Protein AF-A0A970BFH4-F1 (afdb_monomer_lite)

Secondary structure (DSSP, 8-state):
---HHHHHHHHHHHHHHHHHHHHHHHBS--GGG-EEEEEE-TT-SS-EEEEETTTTEEEEEE-GGGGG--SHHHHHHHTTTTHHHHHHHHHHHHHHHHHHTT-------TT--TTGGG-HHHHHHHHHHHHHTT-GGGHHHHHHHHHHHHHTT-B--

Sequence (157 aa):
MIMQKDFIFYNFEMMCYYLLKELERKTNVDPDTIKIFLNQEPEKYNAYAFYDKKEKEINVNLNDFTRFILNESEFREELGRGFDFLIAHEIGHYIHDVYFQEEGFSFSDKNKIPNSYKNKNENFADCFADWLINNKETKERNNDMEKILLEKGLLKY

Radius of gyration: 15.93 Å; chains: 1; bounding box: 35×32×41 Å

pLDDT: mean 82.42, std 13.61, range [46.06, 97.06]

Foldseek 3Di:
DQPLVNVLVVVVVVLLVLLLVLLVVWWPDDSVLEAEDEDEDAPDPDWAWAQDLVVRYIYTYDYNVSVPDPDDVSVCVVCHDCVSLRVQLRVQLSCCVPQVVVDADDADPQVQDPVCPPGRSSVSSNLRSCLSVVPVSRVRSNVSNSVVCVVSRTTDD

Structure (mmCIF, N/CA/C/O backbone):
data_AF-A0A970BFH4-F1
#
_entry.id   AF-A0A970BFH4-F1
#
loop_
_atom_site.group_PDB
_atom_site.id
_atom_site.type_symbol
_atom_site.label_atom_id
_atom_site.label_alt_id
_atom_site.label_comp_id
_atom_site.label_asym_id
_atom_site.label_entity_id
_atom_site.label_seq_id
_atom_site.pdbx_PDB_ins_code
_atom_site.Cartn_x
_atom_site.Cartn_y
_atom_site.Cartn_z
_atom_site.occupancy
_atom_site.B_iso_or_equiv
_atom_site.auth_seq_id
_atom_site.auth_comp_id
_atom_site.auth_asym_id
_atom_site.auth_atom_id
_atom_site.pdbx_PDB_model_num
ATOM 1 N N . MET A 1 1 ? 17.132 -15.553 -25.487 1.00 46.06 1 MET A N 1
ATOM 2 C CA . MET A 1 1 ? 17.415 -14.146 -25.151 1.00 46.06 1 MET A CA 1
ATOM 3 C C . MET A 1 1 ? 16.105 -13.581 -24.634 1.00 46.06 1 MET A C 1
ATOM 5 O O . MET A 1 1 ? 15.179 -13.483 -25.426 1.00 46.06 1 MET A O 1
ATOM 9 N N . ILE A 1 2 ? 15.969 -13.382 -23.320 1.00 52.56 2 ILE A N 1
ATOM 10 C CA . ILE A 1 2 ? 14.792 -12.704 -22.751 1.00 52.56 2 ILE A CA 1
ATOM 11 C C . ILE A 1 2 ? 14.862 -11.270 -23.277 1.00 52.56 2 ILE A C 1
ATOM 13 O O . ILE A 1 2 ? 15.915 -10.640 -23.152 1.00 52.56 2 ILE A O 1
ATOM 17 N N . MET A 1 3 ? 13.822 -10.788 -23.959 1.00 60.56 3 MET A N 1
ATOM 18 C CA . MET A 1 3 ? 13.820 -9.396 -24.399 1.00 60.56 3 MET A CA 1
ATOM 19 C C . MET A 1 3 ? 13.733 -8.528 -23.147 1.00 60.56 3 MET A C 1
ATOM 21 O O . MET A 1 3 ? 12.987 -8.838 -22.229 1.00 60.56 3 MET A O 1
ATOM 25 N N . GLN A 1 4 ? 14.491 -7.440 -23.089 1.00 69.44 4 GLN A N 1
ATOM 26 C CA . GLN A 1 4 ? 14.574 -6.552 -21.925 1.00 69.44 4 GLN A CA 1
ATOM 27 C C . GLN A 1 4 ? 13.204 -6.128 -21.359 1.00 69.44 4 GLN A C 1
ATOM 29 O O . GLN A 1 4 ? 13.031 -5.990 -20.151 1.00 69.44 4 GLN A O 1
ATOM 34 N N . LYS A 1 5 ? 12.203 -5.995 -22.237 1.00 71.25 5 LYS A N 1
ATOM 35 C CA . LYS A 1 5 ? 10.809 -5.766 -21.859 1.00 71.25 5 LYS A CA 1
ATOM 36 C C . LYS A 1 5 ? 10.272 -6.885 -20.958 1.00 71.25 5 LYS A C 1
ATOM 38 O O . LYS A 1 5 ? 9.773 -6.592 -19.881 1.00 71.25 5 LYS A O 1
ATOM 43 N N . ASP A 1 6 ? 10.442 -8.145 -21.342 1.00 75.50 6 ASP A N 1
ATOM 44 C CA . ASP A 1 6 ? 9.985 -9.309 -20.571 1.00 75.50 6 ASP A CA 1
ATOM 45 C C . ASP A 1 6 ? 10.647 -9.361 -19.185 1.00 75.50 6 ASP A C 1
ATOM 47 O O . ASP A 1 6 ? 10.010 -9.735 -18.205 1.00 75.50 6 ASP A O 1
ATOM 51 N N . PHE A 1 7 ? 11.910 -8.930 -19.082 1.00 78.62 7 PHE A N 1
ATOM 52 C CA . PHE A 1 7 ? 12.623 -8.845 -17.808 1.00 78.62 7 PHE A CA 1
ATOM 53 C C . PHE A 1 7 ? 12.004 -7.804 -16.858 1.00 78.62 7 PHE A C 1
ATOM 55 O O . PHE A 1 7 ? 11.782 -8.093 -15.682 1.00 78.62 7 PHE A O 1
ATOM 62 N N . ILE A 1 8 ? 11.694 -6.606 -17.361 1.00 77.25 8 ILE A N 1
ATOM 63 C CA . ILE A 1 8 ? 11.063 -5.533 -16.577 1.00 77.25 8 ILE A CA 1
ATOM 64 C C . ILE A 1 8 ? 9.660 -5.947 -16.127 1.00 77.25 8 ILE A C 1
ATOM 66 O O . ILE A 1 8 ? 9.335 -5.808 -14.949 1.00 77.25 8 ILE A O 1
ATOM 70 N N . PHE A 1 9 ? 8.855 -6.495 -17.045 1.00 80.12 9 PHE A N 1
ATOM 71 C CA . PHE A 1 9 ? 7.514 -6.993 -16.729 1.00 80.12 9 PHE A CA 1
ATOM 72 C C . PHE A 1 9 ? 7.568 -8.091 -15.665 1.00 80.12 9 PHE A C 1
ATOM 74 O O . PHE A 1 9 ? 6.863 -7.991 -14.668 1.00 80.12 9 PHE A O 1
ATOM 81 N N . TYR A 1 10 ? 8.465 -9.070 -15.809 1.00 83.69 10 TYR A N 1
ATOM 82 C CA . TYR A 1 10 ? 8.625 -10.141 -14.826 1.00 83.69 10 TYR A CA 1
ATOM 83 C C . TYR A 1 10 ? 8.967 -9.611 -13.426 1.00 83.69 10 TYR A C 1
ATOM 85 O O . TYR A 1 10 ? 8.352 -10.015 -12.441 1.00 83.69 10 TYR A O 1
ATOM 93 N N . ASN A 1 11 ? 9.925 -8.687 -13.307 1.00 81.06 11 ASN A N 1
ATOM 94 C CA . ASN A 1 11 ? 10.299 -8.147 -11.996 1.00 81.06 11 ASN A CA 1
ATOM 95 C C . ASN A 1 11 ? 9.186 -7.289 -11.381 1.00 81.06 11 ASN A C 1
ATOM 97 O O . ASN A 1 11 ? 8.968 -7.350 -10.170 1.00 81.06 11 ASN A O 1
ATOM 101 N N . PHE A 1 12 ? 8.460 -6.529 -12.203 1.00 85.00 12 PHE A N 1
ATOM 102 C CA . PHE A 1 12 ? 7.276 -5.791 -11.771 1.00 85.00 12 PHE A CA 1
ATOM 103 C C . PHE A 1 12 ? 6.177 -6.728 -11.248 1.00 85.00 12 PHE A C 1
ATOM 105 O O . PHE A 1 12 ? 5.682 -6.532 -10.136 1.00 85.00 12 PHE A O 1
ATOM 112 N N . GLU A 1 13 ? 5.830 -7.769 -12.009 1.00 87.44 13 GLU A N 1
ATOM 113 C CA . GLU A 1 13 ? 4.817 -8.756 -11.623 1.00 87.44 13 GLU A CA 1
ATOM 114 C C . GLU A 1 13 ? 5.205 -9.473 -10.330 1.00 87.44 13 GLU A C 1
ATOM 116 O O . GLU A 1 13 ? 4.385 -9.595 -9.422 1.00 87.44 13 GLU A O 1
ATOM 121 N N . MET A 1 14 ? 6.472 -9.879 -10.199 1.00 87.81 14 MET A N 1
ATOM 122 C CA . MET A 1 14 ? 6.980 -10.502 -8.978 1.00 87.81 14 MET A CA 1
ATOM 123 C C . MET A 1 14 ? 6.882 -9.566 -7.770 1.00 87.81 14 MET A C 1
ATOM 125 O O . MET A 1 14 ? 6.505 -10.006 -6.685 1.00 87.81 14 MET A O 1
ATOM 129 N N . MET A 1 15 ? 7.185 -8.277 -7.934 1.00 87.56 15 MET A N 1
ATOM 130 C CA . MET A 1 15 ? 7.061 -7.295 -6.855 1.00 87.56 15 MET A CA 1
ATOM 131 C C . MET A 1 15 ? 5.606 -7.118 -6.413 1.00 87.56 15 MET A C 1
ATOM 133 O O . MET A 1 15 ? 5.317 -7.199 -5.218 1.00 87.56 15 MET A O 1
ATOM 137 N N . CYS A 1 16 ? 4.690 -6.946 -7.369 1.00 91.62 16 CYS A N 1
ATOM 138 C CA . CYS A 1 16 ? 3.258 -6.852 -7.091 1.00 91.62 16 CYS A CA 1
ATOM 139 C C . CYS A 1 16 ? 2.755 -8.117 -6.392 1.00 91.62 16 CYS A C 1
ATOM 141 O O . CYS A 1 16 ? 2.063 -8.032 -5.379 1.00 91.62 16 CYS A O 1
ATOM 143 N N . TYR A 1 17 ? 3.171 -9.289 -6.876 1.00 93.94 17 TYR A N 1
ATOM 144 C CA . TYR A 1 17 ? 2.842 -10.574 -6.272 1.00 93.94 17 TYR A CA 1
ATOM 145 C C . TYR A 1 17 ? 3.269 -10.642 -4.801 1.00 93.94 17 TYR A C 1
ATOM 147 O O . TYR A 1 17 ? 2.464 -11.023 -3.953 1.00 93.94 17 TYR A O 1
ATOM 155 N N . TYR A 1 18 ? 4.498 -10.238 -4.465 1.00 93.50 18 TYR A N 1
ATOM 156 C CA . TYR A 1 18 ? 4.962 -10.259 -3.076 1.00 93.50 18 TYR A CA 1
ATOM 157 C C . TYR A 1 18 ? 4.195 -9.285 -2.177 1.00 93.50 18 TYR A C 1
ATOM 159 O O . TYR A 1 18 ? 3.837 -9.662 -1.062 1.00 93.50 18 TYR A O 1
ATOM 167 N N . LEU A 1 19 ? 3.901 -8.070 -2.652 1.00 94.62 19 LEU A N 1
ATOM 168 C CA . LEU A 1 19 ? 3.116 -7.091 -1.890 1.00 94.62 19 LEU A CA 1
ATOM 169 C C . LEU A 1 19 ? 1.690 -7.588 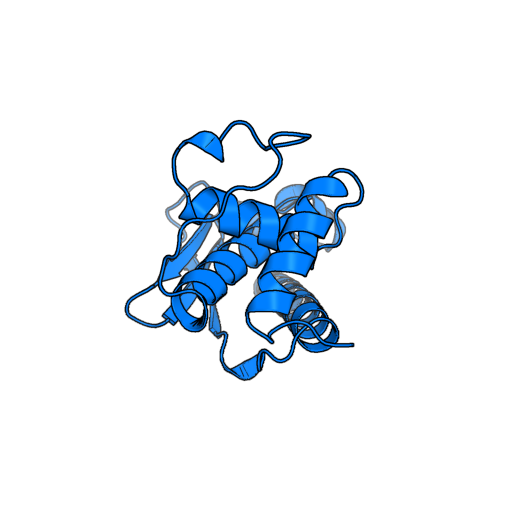-1.628 1.00 94.62 19 LEU A C 1
ATOM 171 O O . LEU A 1 19 ? 1.216 -7.535 -0.493 1.00 94.62 19 LEU A O 1
ATOM 175 N N . LEU A 1 20 ? 1.026 -8.130 -2.651 1.00 96.81 20 LEU A N 1
ATOM 176 C CA . LEU A 1 20 ? -0.329 -8.670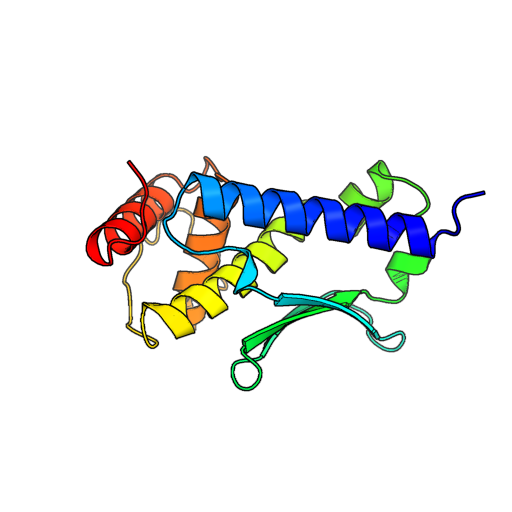 -2.531 1.00 96.81 20 LEU A CA 1
ATOM 177 C C . LEU A 1 20 ? -0.372 -9.927 -1.653 1.00 96.81 20 LEU A C 1
ATOM 179 O O . LEU A 1 20 ? -1.296 -10.088 -0.857 1.00 96.81 20 LEU A O 1
ATOM 183 N N . LYS A 1 21 ? 0.648 -10.792 -1.718 1.00 96.56 21 LYS A N 1
ATOM 184 C CA . LYS A 1 21 ? 0.765 -11.947 -0.814 1.00 96.56 21 LYS A CA 1
ATOM 185 C C . LYS A 1 21 ? 0.998 -11.532 0.631 1.00 96.56 21 LYS A C 1
ATOM 187 O O . LYS A 1 21 ? 0.442 -12.147 1.538 1.00 96.56 21 LYS A O 1
ATOM 192 N N . GLU A 1 22 ? 1.792 -10.495 0.860 1.00 96.19 22 GLU A N 1
ATOM 193 C CA . GLU A 1 22 ? 2.011 -9.965 2.202 1.00 96.19 22 GLU A CA 1
ATOM 194 C C . GLU A 1 22 ? 0.738 -9.309 2.760 1.00 96.19 22 GLU A C 1
ATOM 196 O O . GLU A 1 22 ? 0.416 -9.499 3.936 1.00 96.19 22 GLU A O 1
ATOM 201 N N . LEU A 1 23 ? -0.038 -8.627 1.911 1.00 96.81 23 LEU A N 1
ATOM 202 C CA . LEU A 1 23 ? -1.358 -8.104 2.258 1.00 96.81 23 LEU A CA 1
ATOM 203 C C . LEU A 1 23 ? -2.323 -9.232 2.639 1.00 96.81 23 LEU A C 1
ATOM 205 O O . LEU A 1 23 ? -2.934 -9.177 3.705 1.00 96.81 23 LEU A O 1
ATOM 209 N N . GLU A 1 24 ? -2.422 -10.274 1.811 1.00 97.06 24 GLU A N 1
ATOM 210 C CA . GLU A 1 24 ? -3.261 -11.452 2.061 1.00 97.06 24 GLU A CA 1
ATOM 211 C C . GLU A 1 24 ? -2.861 -12.165 3.360 1.00 97.06 24 GLU A C 1
ATOM 213 O O . GLU A 1 24 ? -3.718 -12.614 4.125 1.00 97.06 24 GLU A O 1
ATOM 218 N N . ARG A 1 25 ? -1.556 -12.259 3.640 1.00 96.38 25 ARG A N 1
ATOM 219 C CA . ARG A 1 25 ? -1.032 -12.875 4.863 1.00 96.38 25 ARG A CA 1
ATOM 220 C C . ARG A 1 25 ? -1.420 -12.083 6.111 1.00 96.38 25 ARG A C 1
ATOM 222 O O . ARG A 1 25 ? -1.720 -12.685 7.138 1.00 96.38 25 ARG A O 1
ATOM 229 N N . LYS A 1 26 ? -1.380 -10.750 6.036 1.00 96.12 26 LYS A N 1
ATOM 230 C CA . LYS A 1 26 ? -1.621 -9.847 7.172 1.00 96.12 26 LYS A CA 1
ATOM 231 C C . LYS A 1 26 ? -3.092 -9.460 7.351 1.00 96.12 26 LYS A C 1
ATOM 233 O O . LYS A 1 26 ? -3.467 -9.038 8.442 1.00 96.12 26 LYS A O 1
ATOM 238 N N . THR A 1 27 ? -3.923 -9.572 6.313 1.00 96.94 27 THR A N 1
ATOM 239 C CA . THR A 1 27 ? -5.278 -8.997 6.301 1.00 96.94 27 THR A CA 1
ATOM 240 C C . THR A 1 27 ? -6.336 -9.914 5.695 1.00 96.94 27 THR A C 1
ATOM 242 O O . THR A 1 27 ? -6.032 -10.837 4.946 1.00 96.94 27 THR A O 1
ATOM 245 N N . ASN A 1 28 ? -7.604 -9.629 5.989 1.00 95.44 28 ASN A N 1
ATOM 246 C CA . ASN A 1 28 ? -8.786 -10.232 5.369 1.00 95.44 28 ASN A CA 1
ATOM 247 C C . ASN A 1 28 ? -9.144 -9.608 4.010 1.00 95.44 28 ASN A C 1
ATOM 249 O O . ASN A 1 28 ? -10.188 -9.938 3.453 1.00 95.44 28 ASN A O 1
ATOM 253 N N . VAL A 1 29 ? -8.312 -8.703 3.488 1.00 95.56 29 VAL A N 1
ATOM 254 C CA . VAL A 1 29 ? -8.501 -8.126 2.156 1.00 95.56 29 VAL A CA 1
ATOM 255 C C . VAL A 1 29 ? -8.218 -9.200 1.115 1.00 95.56 29 VAL A C 1
ATOM 257 O O . VAL A 1 29 ? -7.195 -9.882 1.176 1.00 95.56 29 VAL A O 1
ATOM 260 N N . ASP A 1 30 ? -9.135 -9.338 0.163 1.00 95.38 30 ASP A N 1
ATOM 261 C CA . ASP A 1 30 ? -8.952 -10.194 -1.000 1.00 95.38 30 ASP A CA 1
ATOM 262 C C . ASP A 1 30 ? -8.007 -9.494 -1.997 1.00 95.38 30 ASP A C 1
ATOM 264 O O . ASP A 1 30 ? -8.384 -8.450 -2.550 1.00 95.38 30 ASP A O 1
ATOM 268 N N . PRO A 1 31 ? -6.782 -10.015 -2.217 1.00 94.00 31 PRO A N 1
ATOM 269 C CA . PRO A 1 31 ? -5.812 -9.388 -3.109 1.00 94.00 31 PRO A CA 1
ATOM 270 C C . PRO A 1 31 ? -6.299 -9.312 -4.560 1.00 94.00 31 PRO A C 1
ATOM 272 O O . PRO A 1 31 ? -5.884 -8.399 -5.269 1.00 94.00 31 PRO A O 1
ATOM 275 N N . ASP A 1 32 ? -7.216 -10.187 -4.989 1.00 93.62 32 ASP A N 1
ATOM 276 C CA . ASP A 1 32 ? -7.741 -10.198 -6.362 1.00 93.62 32 ASP A CA 1
ATOM 277 C C . ASP A 1 32 ? -8.640 -8.983 -6.655 1.00 93.62 32 ASP A C 1
ATOM 279 O O . ASP A 1 32 ? -8.933 -8.667 -7.811 1.00 93.62 32 ASP A O 1
ATOM 283 N N . THR A 1 33 ? -9.060 -8.256 -5.613 1.00 94.88 33 THR A N 1
ATOM 284 C CA . THR A 1 33 ? -9.796 -6.993 -5.761 1.00 94.88 33 THR A CA 1
ATOM 285 C C . THR A 1 33 ? -8.895 -5.817 -6.143 1.00 94.88 33 THR A C 1
ATOM 287 O O . THR A 1 33 ? -9.398 -4.794 -6.607 1.00 94.88 33 THR A O 1
ATOM 290 N N . ILE A 1 34 ? -7.575 -5.958 -5.983 1.00 95.94 34 ILE A N 1
ATOM 291 C CA . ILE A 1 34 ? -6.591 -4.910 -6.253 1.00 95.94 34 ILE A CA 1
ATOM 292 C C . ILE A 1 34 ? -5.970 -5.158 -7.621 1.00 95.94 34 ILE A C 1
ATOM 294 O O . ILE A 1 34 ? -5.204 -6.100 -7.820 1.00 95.94 34 ILE A O 1
ATOM 298 N N . LYS A 1 35 ? -6.257 -4.269 -8.569 1.00 95.69 35 LYS A N 1
ATOM 299 C CA . LYS A 1 35 ? -5.690 -4.339 -9.915 1.00 95.69 35 LYS A CA 1
ATOM 300 C C . LYS A 1 35 ? -4.531 -3.365 -10.058 1.00 95.69 35 LYS A C 1
ATOM 302 O O . LYS A 1 35 ? -4.698 -2.171 -9.809 1.00 95.69 35 LYS A O 1
ATOM 307 N N . ILE A 1 36 ? -3.380 -3.873 -10.486 1.00 93.88 36 ILE A N 1
ATOM 308 C CA . ILE A 1 36 ? -2.159 -3.089 -10.686 1.00 93.88 36 ILE A CA 1
ATOM 309 C C . ILE A 1 36 ? -1.707 -3.257 -12.136 1.00 93.88 36 ILE A C 1
ATOM 311 O O . ILE A 1 36 ? -1.478 -4.377 -12.593 1.00 93.88 36 ILE A O 1
ATOM 315 N N . PHE A 1 37 ? -1.572 -2.147 -12.856 1.00 91.44 37 PHE A N 1
ATOM 316 C CA . PHE A 1 37 ? -1.222 -2.129 -14.271 1.00 91.44 37 PHE A CA 1
ATOM 317 C C . PHE A 1 37 ? 0.123 -1.459 -14.499 1.00 91.44 37 PHE A C 1
ATOM 319 O O . PHE A 1 37 ? 0.392 -0.383 -13.964 1.00 91.44 37 PHE A O 1
ATOM 326 N N . LEU A 1 38 ? 0.946 -2.084 -15.342 1.00 86.38 38 LEU A N 1
ATOM 327 C CA . LEU A 1 38 ? 2.171 -1.483 -15.844 1.00 86.38 38 LEU A CA 1
ATOM 328 C C . LEU A 1 38 ? 1.903 -0.796 -17.180 1.00 86.38 38 LEU A C 1
ATOM 330 O O . LEU A 1 38 ? 1.694 -1.451 -18.203 1.00 86.38 38 LEU A O 1
ATOM 334 N N . ASN A 1 39 ? 1.970 0.526 -17.168 1.00 82.25 39 ASN A N 1
ATOM 335 C CA . ASN A 1 39 ? 1.870 1.368 -18.344 1.00 82.25 39 ASN A CA 1
ATOM 336 C C . ASN A 1 39 ? 3.271 1.815 -18.779 1.00 82.25 39 ASN A C 1
ATOM 338 O O . ASN A 1 39 ? 4.146 2.120 -17.963 1.00 82.25 39 ASN A O 1
ATOM 342 N N . GLN A 1 40 ? 3.496 1.844 -20.091 1.00 68.38 40 GLN A N 1
ATOM 343 C CA . GLN A 1 40 ? 4.721 2.385 -20.673 1.00 68.38 40 GLN A CA 1
ATOM 344 C C . GLN A 1 40 ? 4.402 3.750 -21.274 1.00 68.38 40 GLN A C 1
ATOM 346 O O . GLN A 1 40 ? 3.818 3.828 -22.354 1.00 68.38 40 GLN A O 1
ATOM 351 N N . GLU A 1 41 ? 4.789 4.814 -20.571 1.00 67.88 41 GLU A N 1
ATOM 352 C CA . GLU A 1 41 ? 4.666 6.192 -21.046 1.00 67.88 41 GLU A CA 1
ATOM 353 C C . GLU A 1 41 ? 6.055 6.739 -21.407 1.00 67.88 41 GLU A C 1
ATOM 355 O O . GLU A 1 41 ? 6.761 7.270 -20.548 1.00 67.88 41 GLU A O 1
ATOM 360 N N . PRO A 1 42 ? 6.474 6.624 -22.680 1.00 58.41 42 PRO A N 1
ATOM 361 C CA . PRO A 1 42 ? 7.850 6.904 -23.084 1.00 58.41 42 PRO A CA 1
ATOM 362 C C . PRO A 1 42 ? 8.256 8.386 -23.007 1.00 58.41 42 PRO A C 1
ATOM 364 O O . PRO A 1 42 ? 9.423 8.724 -23.157 1.00 58.41 42 PRO A O 1
ATOM 367 N N . GLU A 1 43 ? 7.312 9.297 -22.782 1.00 61.41 43 GLU A N 1
ATOM 368 C CA . GLU A 1 43 ? 7.562 10.744 -22.837 1.00 61.41 43 GLU A CA 1
ATOM 369 C C . GLU A 1 43 ? 7.844 11.380 -21.464 1.00 61.41 43 GLU A C 1
ATOM 371 O O . GLU A 1 43 ? 8.136 12.576 -21.385 1.00 61.41 43 GLU A O 1
ATOM 376 N N . LYS A 1 44 ? 7.772 10.614 -20.366 1.00 59.47 44 LYS A N 1
ATOM 377 C CA . LYS A 1 44 ? 7.976 11.133 -19.004 1.00 59.47 44 LYS A CA 1
ATOM 378 C C . LYS A 1 44 ? 9.330 10.728 -18.428 1.00 59.47 44 LYS A C 1
ATOM 380 O O . LYS A 1 44 ? 9.764 9.586 -18.538 1.00 59.47 44 LYS A O 1
ATOM 385 N N . TYR A 1 45 ? 9.983 11.687 -17.766 1.00 55.12 45 TYR A N 1
ATOM 386 C CA . TYR A 1 45 ? 11.331 11.523 -17.209 1.00 55.12 45 TYR A CA 1
ATOM 387 C C . TYR A 1 45 ? 11.376 10.717 -15.901 1.00 55.12 45 TYR A C 1
ATOM 389 O O . TYR A 1 45 ? 12.405 10.119 -15.602 1.00 55.12 45 TYR A O 1
ATOM 397 N N . ASN A 1 46 ? 10.276 10.644 -15.144 1.00 62.97 46 ASN A N 1
ATOM 398 C CA . ASN A 1 46 ? 10.232 9.977 -13.839 1.00 62.97 46 ASN A CA 1
ATOM 399 C C . ASN A 1 46 ? 9.223 8.829 -13.848 1.00 62.97 46 ASN A C 1
ATOM 401 O O . ASN A 1 46 ? 8.120 8.997 -14.368 1.00 62.97 46 ASN A O 1
ATOM 405 N N . ALA A 1 47 ? 9.596 7.691 -13.257 1.00 74.06 47 ALA A N 1
ATOM 406 C CA . ALA A 1 47 ? 8.635 6.646 -12.938 1.00 74.06 47 ALA A CA 1
ATOM 407 C C . ALA A 1 47 ? 7.704 7.138 -11.819 1.00 74.06 47 ALA A C 1
ATOM 409 O O . ALA A 1 47 ? 8.145 7.837 -10.904 1.00 74.06 47 ALA A O 1
ATOM 410 N N . TYR A 1 48 ? 6.423 6.804 -11.903 1.00 80.25 48 TYR A N 1
ATOM 411 C CA . TYR A 1 48 ? 5.430 7.170 -10.896 1.00 80.25 48 TYR A CA 1
ATOM 412 C C . TYR A 1 48 ? 4.303 6.141 -10.869 1.00 80.25 48 TYR A C 1
ATOM 414 O O . TYR A 1 48 ? 4.073 5.433 -11.849 1.00 80.25 48 TYR A O 1
ATOM 422 N N . ALA A 1 49 ? 3.586 6.078 -9.757 1.00 88.06 49 ALA A N 1
ATOM 423 C CA . ALA A 1 49 ? 2.358 5.316 -9.637 1.00 88.06 49 ALA A CA 1
ATOM 424 C C . ALA A 1 49 ? 1.232 6.255 -9.206 1.00 88.06 49 ALA A C 1
ATOM 426 O O . ALA A 1 49 ? 1.499 7.355 -8.722 1.00 88.06 49 ALA A O 1
ATOM 427 N N . PHE A 1 50 ? -0.007 5.856 -9.465 1.00 91.12 50 PHE A N 1
ATOM 428 C CA . PHE A 1 50 ? -1.181 6.531 -8.930 1.00 91.12 50 PHE A CA 1
ATOM 429 C C . PHE A 1 50 ? -2.364 5.569 -8.835 1.00 91.12 50 PHE A C 1
ATOM 431 O O . PHE A 1 50 ? -2.570 4.718 -9.707 1.00 91.12 50 PHE A O 1
ATOM 438 N N . TYR A 1 51 ? -3.175 5.751 -7.803 1.00 94.94 51 TYR A N 1
ATOM 439 C CA . TYR A 1 51 ? -4.479 5.135 -7.651 1.00 94.94 51 TYR A CA 1
ATOM 440 C C . TYR A 1 51 ? -5.556 5.941 -8.398 1.00 94.94 51 TYR A C 1
ATOM 442 O O . TYR A 1 51 ? -5.844 7.095 -8.073 1.00 94.94 51 TYR A O 1
ATOM 450 N N . ASP A 1 52 ? -6.182 5.327 -9.404 1.00 94.56 52 ASP A N 1
ATOM 451 C CA . ASP A 1 52 ? -7.376 5.858 -10.060 1.00 94.56 52 ASP A CA 1
ATOM 452 C C . ASP A 1 52 ? -8.621 5.476 -9.252 1.00 94.5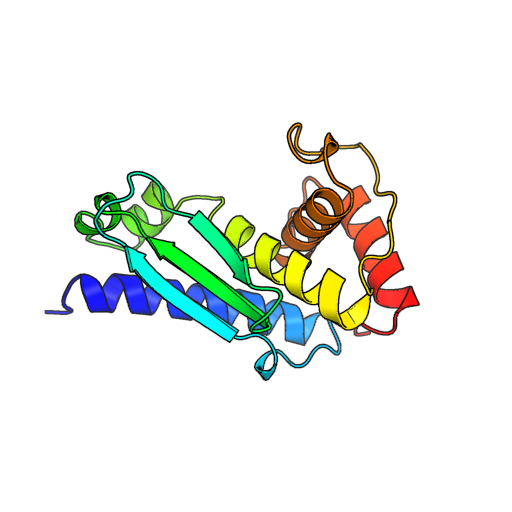6 52 ASP A C 1
ATOM 454 O O . ASP A 1 52 ? -9.122 4.354 -9.326 1.00 94.56 52 ASP A O 1
ATOM 458 N N . LYS A 1 53 ? -9.158 6.445 -8.506 1.00 91.62 53 LYS A N 1
ATOM 459 C CA . LYS A 1 53 ? -10.365 6.279 -7.685 1.00 91.62 53 LYS A CA 1
ATOM 460 C C . LYS A 1 53 ? -11.619 5.906 -8.489 1.00 91.62 53 LYS A C 1
ATOM 462 O O . LYS A 1 53 ? -12.522 5.262 -7.954 1.00 91.62 53 LYS A O 1
ATOM 467 N N . LYS A 1 54 ? -11.727 6.337 -9.750 1.00 93.06 54 LYS A N 1
ATOM 468 C CA . LYS A 1 54 ? -12.921 6.097 -10.574 1.00 93.06 54 LYS A CA 1
ATOM 469 C C . LYS A 1 54 ? -12.975 4.647 -11.036 1.00 93.06 54 LYS A C 1
ATOM 471 O O . LYS A 1 54 ? -14.030 4.024 -10.943 1.00 93.06 54 LYS A O 1
ATOM 476 N N . GLU A 1 55 ? -11.847 4.134 -11.513 1.00 93.88 55 GLU A N 1
ATOM 477 C CA . GLU A 1 55 ? -11.739 2.758 -12.009 1.00 93.88 55 GLU A CA 1
ATOM 478 C C . GLU A 1 55 ? -11.392 1.757 -10.891 1.00 93.88 55 GLU A C 1
ATOM 480 O O . GLU A 1 55 ? -11.655 0.563 -11.027 1.00 93.88 55 GLU A O 1
ATOM 485 N N . LYS A 1 56 ? -10.895 2.253 -9.749 1.00 92.69 56 LYS A N 1
ATOM 486 C CA . LYS A 1 56 ? -10.363 1.485 -8.613 1.00 92.69 56 LYS A CA 1
ATOM 487 C C . LYS A 1 56 ? -9.149 0.642 -8.991 1.00 92.69 56 LYS A C 1
ATOM 489 O O . LYS A 1 56 ? -9.055 -0.538 -8.658 1.00 92.69 56 LYS A O 1
ATOM 494 N N . GLU A 1 57 ? -8.219 1.267 -9.700 1.00 95.44 57 GLU A N 1
ATOM 495 C CA . GLU A 1 57 ? -7.058 0.601 -10.288 1.00 95.44 57 GLU A CA 1
ATOM 496 C C . GLU A 1 57 ? -5.782 1.384 -9.984 1.00 95.44 57 GLU A C 1
ATOM 498 O O . GLU A 1 57 ? -5.785 2.613 -9.932 1.00 95.44 57 GLU A O 1
ATOM 503 N N . ILE A 1 58 ? -4.675 0.674 -9.784 1.00 95.25 58 ILE A N 1
ATOM 504 C CA . ILE A 1 58 ? -3.358 1.270 -9.569 1.00 95.25 58 ILE A CA 1
ATOM 505 C C . ILE A 1 58 ? -2.609 1.249 -10.896 1.00 95.25 58 ILE A C 1
ATOM 507 O O . ILE A 1 58 ? -2.404 0.194 -11.495 1.00 95.25 58 ILE A O 1
ATOM 511 N N . ASN A 1 59 ? -2.177 2.419 -11.348 1.00 92.38 59 ASN A N 1
ATOM 512 C CA . ASN A 1 59 ? -1.458 2.594 -12.599 1.00 92.38 59 ASN A CA 1
ATOM 513 C C . ASN A 1 59 ? -0.006 2.952 -12.309 1.00 92.38 59 ASN A C 1
ATOM 515 O O . ASN A 1 59 ? 0.280 3.999 -11.732 1.00 92.38 59 ASN A O 1
ATOM 519 N N . VAL A 1 60 ? 0.912 2.100 -12.750 1.00 87.75 60 VAL A N 1
ATOM 520 C CA . VAL A 1 60 ? 2.352 2.271 -12.577 1.00 87.75 60 VAL A CA 1
ATOM 521 C C . VAL A 1 60 ? 2.963 2.603 -13.927 1.00 87.75 60 VAL A C 1
ATOM 523 O O . VAL A 1 60 ? 2.869 1.826 -14.871 1.00 87.75 60 VAL A O 1
ATOM 526 N N . ASN A 1 61 ? 3.588 3.769 -14.027 1.00 83.69 61 ASN A N 1
ATOM 527 C CA . ASN A 1 61 ? 4.221 4.260 -15.240 1.00 83.69 61 ASN A CA 1
ATOM 528 C C . ASN A 1 61 ? 5.734 4.224 -15.077 1.00 83.69 61 ASN A C 1
ATOM 530 O O . ASN A 1 61 ? 6.290 4.875 -14.191 1.00 83.69 61 ASN A O 1
ATOM 534 N N . LEU A 1 62 ? 6.400 3.479 -15.955 1.00 75.06 62 LEU A N 1
ATOM 535 C CA . LEU A 1 62 ? 7.858 3.457 -16.036 1.00 75.06 62 LEU A CA 1
ATOM 536 C C . LEU A 1 62 ? 8.355 4.501 -17.039 1.00 75.06 62 LEU A C 1
ATOM 538 O O . LEU A 1 62 ? 7.751 4.690 -18.094 1.00 75.06 62 LEU A O 1
ATOM 542 N N . ASN A 1 63 ? 9.467 5.161 -16.707 1.00 69.94 63 ASN A N 1
ATOM 543 C CA . ASN A 1 63 ? 10.110 6.148 -17.574 1.00 69.94 63 ASN A CA 1
ATOM 544 C C . ASN A 1 63 ? 10.994 5.496 -18.648 1.00 69.94 63 ASN A C 1
ATOM 546 O O . ASN A 1 63 ? 11.322 4.310 -18.592 1.00 69.94 63 ASN A O 1
ATOM 550 N N . ASP A 1 64 ? 11.476 6.317 -19.579 1.00 58.19 64 ASP A N 1
ATOM 551 C CA . ASP A 1 64 ? 12.406 5.896 -20.630 1.00 58.19 64 ASP A CA 1
ATOM 552 C C . ASP A 1 64 ? 13.770 5.406 -20.108 1.00 58.19 64 ASP A C 1
ATOM 554 O O . ASP A 1 64 ? 14.447 4.650 -20.804 1.00 58.19 64 ASP A O 1
ATOM 558 N N . PHE A 1 65 ? 14.165 5.761 -18.880 1.00 54.81 65 PHE A N 1
ATOM 559 C CA . PHE A 1 65 ? 15.422 5.305 -18.270 1.00 54.81 65 PHE A CA 1
ATOM 560 C C . PHE A 1 65 ? 15.408 3.804 -17.951 1.00 54.81 65 PHE A C 1
ATOM 562 O O . PHE A 1 65 ? 16.431 3.129 -18.061 1.00 54.81 65 PHE A O 1
ATOM 569 N N . THR A 1 66 ? 14.224 3.239 -17.690 1.00 60.53 66 THR A N 1
ATOM 570 C CA . THR A 1 66 ? 14.063 1.787 -17.510 1.00 60.53 66 THR A CA 1
ATOM 571 C C . THR A 1 66 ? 14.430 0.979 -18.761 1.00 60.53 66 THR A C 1
ATOM 573 O O . THR A 1 66 ? 14.717 -0.211 -18.652 1.00 60.53 66 THR A O 1
ATOM 576 N N . ARG A 1 67 ? 14.547 1.619 -19.939 1.00 55.81 67 ARG A N 1
ATOM 577 C CA . ARG A 1 67 ? 15.080 1.007 -21.173 1.00 55.81 67 ARG A CA 1
ATOM 578 C C . ARG A 1 67 ? 16.572 0.679 -21.123 1.00 55.81 67 ARG A C 1
ATOM 580 O O . ARG A 1 67 ? 17.068 0.079 -22.072 1.00 55.81 67 ARG A O 1
ATOM 587 N N . PHE A 1 68 ? 17.300 1.052 -20.075 1.00 59.72 68 PHE A N 1
ATOM 588 C CA . PHE A 1 68 ? 18.715 0.695 -19.913 1.00 59.72 68 PHE A CA 1
ATOM 589 C C . PHE A 1 68 ? 18.955 -0.347 -18.818 1.00 59.72 68 PHE A C 1
ATOM 591 O O . PHE A 1 68 ? 20.089 -0.770 -18.638 1.00 59.72 68 PHE A O 1
ATOM 598 N N . ILE A 1 69 ? 17.900 -0.810 -18.138 1.00 65.69 69 ILE A N 1
ATOM 599 C CA . ILE A 1 69 ? 17.997 -1.859 -17.118 1.00 65.69 69 ILE A CA 1
ATOM 600 C C . ILE A 1 69 ? 18.181 -3.212 -17.810 1.00 65.69 69 ILE A C 1
ATOM 602 O O . ILE A 1 69 ? 17.279 -3.677 -18.510 1.00 65.69 69 ILE A O 1
ATOM 606 N N . LEU A 1 70 ? 19.335 -3.848 -17.626 1.00 62.12 70 LEU A N 1
ATOM 607 C CA . LEU A 1 70 ? 19.703 -5.115 -18.260 1.00 62.12 70 LEU A CA 1
ATOM 608 C C . LEU A 1 70 ? 19.677 -6.299 -17.282 1.00 62.12 70 LEU A C 1
ATOM 610 O O . LEU A 1 70 ? 19.669 -7.447 -17.732 1.00 62.12 70 LEU A O 1
ATOM 614 N N . ASN A 1 71 ? 19.673 -6.055 -15.966 1.00 69.88 71 ASN A N 1
ATOM 615 C CA . ASN A 1 71 ? 19.669 -7.109 -14.946 1.00 69.88 71 ASN A CA 1
ATOM 616 C C . ASN A 1 71 ? 18.952 -6.722 -13.634 1.00 69.88 71 ASN A C 1
ATOM 618 O O . ASN A 1 71 ? 18.485 -5.601 -13.459 1.00 69.88 71 ASN A O 1
ATOM 622 N N . GLU A 1 72 ? 18.839 -7.682 -12.706 1.00 68.50 72 GLU A N 1
ATOM 623 C CA . GLU A 1 72 ? 18.080 -7.531 -11.448 1.00 68.50 72 GLU A CA 1
ATOM 624 C C . GLU A 1 72 ? 18.727 -6.547 -10.478 1.00 68.50 72 GLU A C 1
ATOM 626 O O . GLU A 1 72 ? 18.014 -5.824 -9.786 1.00 68.50 72 GLU A O 1
ATOM 631 N N . SER A 1 73 ? 20.060 -6.490 -10.441 1.00 72.81 73 SER A N 1
ATOM 632 C CA . SER A 1 73 ? 20.771 -5.523 -9.602 1.00 72.81 73 SER A CA 1
ATOM 633 C C . SER A 1 73 ? 20.461 -4.106 -10.065 1.00 72.81 73 SER A C 1
ATOM 635 O O . SER A 1 73 ? 20.036 -3.291 -9.260 1.00 72.81 73 SER A O 1
ATOM 637 N N . GLU A 1 74 ? 20.564 -3.849 -11.371 1.00 68.06 74 GLU A N 1
ATOM 638 C CA . GLU A 1 74 ? 20.226 -2.556 -11.977 1.00 68.06 74 GLU A CA 1
ATOM 639 C C . GLU A 1 74 ? 18.747 -2.224 -11.802 1.00 68.06 74 GLU A C 1
ATOM 641 O O . GLU A 1 74 ? 18.413 -1.095 -11.480 1.00 68.06 74 GLU A O 1
ATOM 646 N N . PHE A 1 75 ? 17.844 -3.200 -11.931 1.00 70.44 75 PHE A N 1
ATOM 647 C CA . PHE A 1 75 ? 16.425 -2.977 -11.655 1.00 70.44 75 PHE A CA 1
ATOM 648 C C . PHE A 1 75 ? 16.211 -2.521 -10.209 1.00 70.44 75 PHE A C 1
ATOM 650 O O . PHE A 1 75 ? 15.490 -1.563 -9.961 1.00 70.44 75 PHE A O 1
ATOM 657 N N . ARG A 1 76 ? 16.877 -3.173 -9.250 1.00 65.62 76 ARG A N 1
ATOM 658 C CA . ARG A 1 76 ? 16.823 -2.827 -7.823 1.00 65.62 76 ARG A CA 1
ATOM 659 C C . ARG A 1 76 ? 17.641 -1.592 -7.445 1.00 65.62 76 ARG A C 1
ATOM 661 O O . ARG A 1 76 ? 17.495 -1.136 -6.318 1.00 65.62 76 ARG A O 1
ATOM 668 N N . GLU A 1 77 ? 18.515 -1.089 -8.304 1.00 65.06 77 GLU A N 1
ATOM 669 C CA . GLU A 1 77 ? 19.289 0.137 -8.077 1.00 65.06 77 GLU A CA 1
ATOM 670 C C . GLU A 1 77 ? 18.588 1.342 -8.714 1.00 65.06 77 GLU A C 1
ATOM 672 O O . GLU A 1 77 ? 18.351 2.335 -8.030 1.00 65.06 77 GLU A O 1
ATOM 677 N N . GLU A 1 78 ? 18.168 1.220 -9.976 1.00 61.00 78 GLU A N 1
ATOM 678 C CA . GLU A 1 78 ? 17.482 2.259 -10.760 1.00 61.00 78 GLU A CA 1
ATOM 679 C C . GLU A 1 78 ? 16.033 2.475 -10.307 1.00 61.00 78 GLU A C 1
ATOM 681 O O . GLU A 1 78 ? 15.563 3.608 -10.240 1.00 61.00 78 GLU A O 1
ATOM 686 N N . LEU A 1 79 ? 15.324 1.401 -9.939 1.00 61.97 79 LEU A N 1
ATOM 687 C CA . LEU A 1 79 ? 14.028 1.478 -9.248 1.00 61.97 79 LEU A CA 1
ATOM 688 C C . LEU A 1 79 ? 14.201 1.309 -7.728 1.00 61.97 79 LEU A C 1
ATOM 690 O O . LEU A 1 79 ? 13.266 0.917 -7.032 1.00 61.97 79 LEU A O 1
ATOM 694 N N . GLY A 1 80 ? 15.416 1.510 -7.209 1.00 52.34 80 GLY A N 1
ATOM 695 C CA . GLY A 1 80 ? 15.799 1.072 -5.873 1.00 52.34 80 GLY A CA 1
ATOM 696 C C . GLY A 1 80 ? 15.017 1.656 -4.707 1.00 52.34 80 GLY A C 1
ATOM 697 O O . GLY A 1 80 ? 14.370 2.689 -4.832 1.00 52.34 80 GLY A O 1
ATOM 698 N N . ARG A 1 81 ? 15.082 0.913 -3.581 1.00 50.06 81 ARG A N 1
ATOM 699 C CA . ARG A 1 81 ? 14.438 1.137 -2.263 1.00 50.06 81 ARG A CA 1
ATOM 700 C C . ARG A 1 81 ? 13.428 2.283 -2.284 1.00 50.06 81 ARG A C 1
ATOM 702 O O . ARG A 1 81 ? 13.775 3.423 -1.984 1.00 50.06 81 ARG A O 1
ATOM 709 N N . GLY A 1 82 ? 12.191 1.971 -2.644 1.00 69.81 82 GLY A N 1
ATOM 710 C CA . GLY A 1 82 ? 11.178 3.002 -2.814 1.00 69.81 82 GLY A CA 1
ATOM 711 C C . GLY A 1 82 ? 10.129 2.667 -3.858 1.00 69.81 82 GLY A C 1
ATOM 712 O O . GLY A 1 82 ? 9.029 3.194 -3.769 1.00 69.81 82 GLY A O 1
ATOM 713 N N . PHE A 1 83 ? 10.417 1.791 -4.825 1.00 78.69 83 PHE A N 1
ATOM 714 C CA . PHE A 1 83 ? 9.418 1.420 -5.833 1.00 78.69 83 PHE A CA 1
ATOM 715 C C . PHE A 1 83 ? 8.380 0.423 -5.305 1.00 78.69 83 PHE A C 1
ATOM 717 O O . PHE A 1 83 ? 7.191 0.556 -5.574 1.00 78.69 83 PHE A O 1
ATOM 724 N N . ASP A 1 84 ? 8.809 -0.520 -4.469 1.00 84.44 84 ASP A N 1
ATOM 725 C CA . ASP A 1 84 ? 7.923 -1.350 -3.653 1.00 84.44 84 ASP A CA 1
ATOM 726 C C . ASP A 1 84 ? 7.105 -0.501 -2.674 1.00 84.44 84 ASP A C 1
ATOM 728 O O . ASP A 1 84 ? 5.899 -0.704 -2.552 1.00 84.44 84 ASP A O 1
ATOM 732 N N . PHE A 1 85 ? 7.735 0.494 -2.040 1.00 87.81 85 PHE A N 1
ATOM 733 C CA . PHE A 1 85 ? 7.040 1.486 -1.217 1.00 87.81 85 PHE A CA 1
ATOM 734 C C . PHE A 1 85 ? 6.008 2.271 -2.031 1.00 87.81 85 PHE A C 1
ATOM 736 O O . PHE A 1 85 ? 4.893 2.439 -1.564 1.00 87.81 85 PHE A O 1
ATOM 743 N N . LEU A 1 86 ? 6.341 2.712 -3.246 1.00 87.88 86 LEU A N 1
ATOM 744 C CA . LEU A 1 86 ? 5.447 3.470 -4.121 1.00 87.88 86 LEU A CA 1
ATOM 745 C C . LEU A 1 86 ? 4.206 2.649 -4.488 1.00 87.88 86 LEU A C 1
ATOM 747 O O . LEU A 1 86 ? 3.087 3.132 -4.361 1.00 87.88 86 LEU A O 1
ATOM 751 N N . ILE A 1 87 ? 4.379 1.384 -4.877 1.00 91.19 87 ILE A N 1
ATOM 752 C CA . ILE A 1 87 ? 3.240 0.497 -5.147 1.00 91.19 87 ILE A CA 1
ATOM 753 C C . ILE A 1 87 ? 2.442 0.250 -3.859 1.00 91.19 87 ILE A C 1
ATOM 755 O O . ILE A 1 87 ? 1.216 0.334 -3.871 1.00 91.19 87 ILE A O 1
ATOM 759 N N . ALA A 1 88 ? 3.113 -0.012 -2.734 1.00 94.12 88 ALA A N 1
ATOM 760 C CA . ALA A 1 88 ? 2.461 -0.199 -1.439 1.00 94.12 88 ALA A CA 1
ATOM 761 C C . ALA A 1 88 ? 1.703 1.056 -0.962 1.00 94.12 88 ALA A C 1
ATOM 763 O O . ALA A 1 88 ? 0.663 0.932 -0.319 1.00 94.12 88 ALA A O 1
ATOM 764 N N . HIS A 1 89 ? 2.189 2.247 -1.308 1.00 93.75 89 HIS A N 1
ATOM 765 C CA . HIS A 1 89 ? 1.558 3.534 -1.034 1.00 93.75 89 HIS A CA 1
ATOM 766 C C . HIS A 1 89 ? 0.251 3.664 -1.824 1.00 93.75 89 HIS A C 1
ATOM 768 O O . HIS A 1 89 ? -0.795 3.924 -1.230 1.00 93.75 89 HIS A O 1
ATOM 774 N N . GLU A 1 90 ? 0.256 3.352 -3.123 1.00 95.50 90 GLU A N 1
ATOM 775 C CA . GLU A 1 90 ? -0.979 3.338 -3.920 1.00 95.50 90 GLU A CA 1
ATOM 776 C C . GLU A 1 90 ? -1.971 2.255 -3.466 1.00 95.50 90 GLU A C 1
ATOM 778 O O . GLU A 1 90 ? -3.183 2.482 -3.464 1.00 95.50 90 GLU A O 1
ATOM 783 N N . ILE A 1 91 ? -1.482 1.096 -3.001 1.00 97.06 91 ILE A N 1
ATOM 784 C CA . ILE A 1 91 ? -2.333 0.104 -2.321 1.00 97.06 91 ILE A CA 1
ATOM 785 C C . ILE A 1 91 ? -2.956 0.733 -1.069 1.00 97.06 91 ILE A C 1
ATOM 787 O O . ILE A 1 91 ? -4.147 0.557 -0.826 1.00 97.06 91 ILE A O 1
ATOM 791 N N . GLY A 1 92 ? -2.192 1.509 -0.300 1.00 96.12 92 GLY A N 1
ATOM 792 C CA . GLY A 1 92 ? -2.696 2.271 0.839 1.00 96.12 92 GLY A CA 1
ATOM 793 C C . GLY A 1 92 ? -3.843 3.213 0.467 1.00 96.12 92 GLY A C 1
ATOM 794 O O . GLY A 1 92 ? -4.857 3.230 1.166 1.00 96.12 92 GLY A O 1
ATOM 795 N N . HIS A 1 93 ? -3.746 3.930 -0.655 1.00 95.38 93 HIS A N 1
ATOM 796 C CA . HIS A 1 93 ? -4.847 4.751 -1.169 1.00 95.38 93 HIS A CA 1
ATOM 797 C C . HIS A 1 93 ? -6.089 3.931 -1.527 1.00 95.38 93 HIS A C 1
ATOM 799 O O . HIS A 1 93 ? -7.191 4.302 -1.117 1.00 95.38 93 HIS A O 1
ATOM 805 N N . TYR A 1 94 ? -5.924 2.801 -2.220 1.00 96.75 94 TYR A N 1
ATOM 806 C CA . TYR A 1 94 ? -7.034 1.889 -2.512 1.00 96.75 94 TYR A CA 1
ATOM 807 C C . TYR A 1 94 ? -7.713 1.402 -1.225 1.00 96.75 94 TYR A C 1
ATOM 809 O O . TYR A 1 94 ? -8.937 1.461 -1.098 1.00 96.75 94 TYR A O 1
ATOM 817 N N . ILE A 1 95 ? -6.927 0.955 -0.242 1.00 96.50 95 ILE A N 1
ATOM 818 C CA . ILE A 1 95 ? -7.454 0.457 1.031 1.00 96.50 95 ILE A CA 1
ATOM 819 C C . ILE A 1 95 ? -8.227 1.557 1.760 1.00 96.50 95 ILE A C 1
ATOM 821 O O . ILE A 1 95 ? -9.331 1.314 2.255 1.00 96.50 95 ILE A O 1
ATOM 825 N N . HIS A 1 96 ? -7.671 2.767 1.799 1.00 94.62 96 HIS A N 1
ATOM 826 C CA . HIS A 1 96 ? -8.299 3.924 2.428 1.00 94.62 96 HIS A CA 1
ATOM 827 C C . HIS A 1 96 ? -9.640 4.284 1.781 1.00 94.62 96 HIS A C 1
ATOM 829 O O . HIS A 1 96 ? -10.632 4.501 2.477 1.00 94.62 96 HIS A O 1
ATOM 835 N N . ASP A 1 97 ? -9.698 4.284 0.453 1.00 94.19 97 ASP A N 1
ATOM 836 C CA . ASP A 1 97 ? -10.919 4.568 -0.297 1.00 94.19 97 ASP A CA 1
ATOM 837 C C . ASP A 1 97 ? -11.988 3.483 -0.083 1.00 94.19 97 ASP A C 1
ATOM 839 O O . ASP A 1 97 ? -13.121 3.774 0.306 1.00 94.19 97 ASP A O 1
ATOM 843 N N . VAL A 1 98 ? -11.624 2.211 -0.265 1.00 93.94 98 VAL A N 1
ATOM 844 C CA . VAL A 1 98 ? -12.584 1.096 -0.284 1.00 93.94 98 VAL A CA 1
ATOM 845 C C . VAL A 1 98 ? -13.088 0.717 1.108 1.00 93.94 98 VAL A C 1
ATOM 847 O O . VAL A 1 98 ? -14.278 0.430 1.263 1.00 93.94 98 VAL A O 1
ATOM 850 N N . TYR A 1 99 ? -12.219 0.718 2.121 1.00 93.50 99 TYR A N 1
ATOM 851 C CA . TYR A 1 99 ? -12.554 0.194 3.452 1.00 93.50 99 TYR A CA 1
ATOM 852 C C . TYR A 1 99 ? -12.714 1.272 4.523 1.00 93.50 99 TYR A C 1
ATOM 854 O O . TYR A 1 99 ? -13.374 1.034 5.537 1.00 93.50 99 TYR A O 1
ATOM 862 N N . PHE A 1 100 ? -12.133 2.453 4.310 1.00 91.25 100 PHE A N 1
ATOM 863 C CA . PHE A 1 100 ? -12.160 3.543 5.284 1.00 91.25 100 PHE A CA 1
ATOM 864 C C . PHE A 1 100 ? -12.964 4.759 4.821 1.00 91.25 100 PHE A C 1
ATOM 866 O O . PHE A 1 100 ? -13.215 5.638 5.640 1.00 91.25 100 PHE A O 1
ATOM 873 N N . GLN A 1 101 ? -13.415 4.804 3.561 1.00 87.75 101 GLN A N 1
ATOM 874 C CA . GLN A 1 101 ? -14.268 5.875 3.026 1.00 87.75 101 GLN A CA 1
ATOM 875 C C . GLN A 1 101 ? -13.687 7.277 3.276 1.00 87.75 101 GLN A C 1
ATOM 877 O O . GLN A 1 101 ? -14.404 8.204 3.651 1.00 87.75 101 GLN A O 1
ATOM 882 N N . GLU A 1 102 ? -12.372 7.418 3.097 1.00 77.31 102 GLU A N 1
ATOM 883 C CA . GLU A 1 102 ? -11.628 8.667 3.313 1.00 77.31 102 GLU A CA 1
ATOM 884 C C . GLU A 1 102 ? -11.638 9.196 4.763 1.00 77.31 102 GLU A C 1
ATOM 886 O O . GLU A 1 102 ? -11.378 10.377 5.015 1.00 77.31 102 GLU A O 1
ATOM 891 N N . GLU A 1 103 ? -11.906 8.332 5.746 1.00 83.06 103 GLU A N 1
ATOM 892 C CA . GLU A 1 103 ? -11.837 8.690 7.164 1.00 83.06 103 GLU A CA 1
ATOM 893 C C . GLU A 1 103 ? -10.435 9.195 7.555 1.00 83.06 103 GLU A C 1
ATOM 895 O O . GLU A 1 103 ? -9.406 8.653 7.158 1.00 83.06 103 GLU A O 1
ATOM 900 N N . GLY A 1 104 ? -10.369 10.264 8.349 1.00 79.19 104 GLY A N 1
ATOM 901 C CA . GLY A 1 104 ? -9.094 10.846 8.760 1.00 79.19 104 GLY A CA 1
ATOM 902 C C . GLY A 1 104 ? -8.487 10.142 9.972 1.00 79.19 104 GLY A C 1
ATOM 903 O O . GLY A 1 104 ? -9.099 10.140 11.036 1.00 79.19 104 GLY A O 1
ATOM 904 N N . PHE A 1 105 ? -7.242 9.676 9.849 1.00 82.25 105 PHE A N 1
ATOM 905 C CA . PHE A 1 105 ? -6.487 9.060 10.944 1.00 82.25 105 PHE A CA 1
ATOM 906 C C . PHE A 1 105 ? -5.302 9.919 11.385 1.00 82.25 105 PHE A C 1
ATOM 908 O O . PHE A 1 105 ? -4.631 10.562 10.571 1.00 82.25 105 PHE A O 1
ATOM 915 N N . SER A 1 106 ? -5.034 9.907 12.688 1.00 78.75 106 SER A N 1
ATOM 916 C CA . SER A 1 106 ? -3.844 10.517 13.277 1.00 78.75 106 SER A CA 1
ATOM 917 C C . SER A 1 106 ? -2.835 9.419 13.593 1.00 78.75 106 SER A C 1
ATOM 919 O O . SER A 1 106 ? -3.092 8.584 14.453 1.00 78.75 106 SER A O 1
ATOM 921 N N . PHE A 1 107 ? -1.697 9.445 12.905 1.00 83.69 107 PHE A N 1
ATOM 922 C CA . PHE A 1 107 ? -0.558 8.555 13.141 1.00 83.69 107 PHE A CA 1
ATOM 923 C C . PHE A 1 107 ? 0.548 9.302 13.895 1.00 83.69 107 PHE A C 1
ATOM 925 O O . PHE A 1 107 ? 0.639 10.527 13.782 1.00 83.69 107 PHE A O 1
ATOM 932 N N . SER A 1 108 ? 1.400 8.579 14.628 1.00 77.56 108 SER A N 1
ATOM 933 C CA . SER A 1 108 ? 2.585 9.138 15.289 1.00 77.56 108 SER A CA 1
ATOM 934 C C . SER A 1 108 ? 3.468 9.933 14.316 1.00 77.56 108 SER A C 1
ATOM 936 O O . SER A 1 108 ? 3.789 9.470 13.222 1.00 77.56 108 SER A O 1
ATOM 938 N N . ASP A 1 109 ? 3.916 11.120 14.738 1.00 74.94 109 ASP A N 1
ATOM 939 C CA . ASP A 1 109 ? 4.838 11.957 13.958 1.00 74.94 109 ASP A CA 1
ATOM 940 C C . ASP A 1 109 ? 6.301 11.459 14.013 1.00 74.94 109 ASP A C 1
ATOM 942 O O . ASP A 1 109 ? 7.181 12.017 13.352 1.00 74.94 109 ASP A O 1
ATOM 946 N N . LYS A 1 110 ? 6.602 10.401 14.784 1.00 72.44 110 LYS A N 1
ATOM 947 C CA . LYS A 1 110 ? 7.958 9.830 14.834 1.00 72.44 110 LYS A CA 1
ATOM 948 C C . LYS A 1 110 ? 8.312 9.142 13.519 1.00 72.44 110 LYS A C 1
ATOM 950 O O . LYS A 1 110 ? 7.556 8.312 13.022 1.00 72.44 110 LYS A O 1
ATOM 955 N N . ASN A 1 111 ? 9.498 9.453 12.987 1.00 66.56 111 ASN A N 1
ATOM 956 C CA . ASN A 1 111 ? 10.004 8.926 11.709 1.00 66.56 111 ASN A CA 1
ATOM 957 C C . ASN A 1 111 ? 9.026 9.149 10.543 1.00 66.56 111 ASN A C 1
ATOM 959 O O . ASN A 1 111 ? 8.929 8.350 9.612 1.00 66.56 111 ASN A O 1
ATOM 963 N N . LYS A 1 112 ? 8.266 10.244 10.621 1.00 69.12 112 LYS A N 1
ATOM 964 C CA . LYS A 1 112 ? 7.330 10.665 9.591 1.00 69.12 112 LYS A CA 1
ATOM 965 C C . LYS A 1 112 ? 8.082 11.304 8.429 1.00 69.12 112 LYS A C 1
ATOM 967 O O . LYS A 1 112 ? 8.918 12.187 8.630 1.00 69.12 112 LYS A O 1
ATOM 972 N N . ILE A 1 113 ? 7.767 10.871 7.211 1.00 64.88 113 ILE A N 1
ATOM 973 C CA . ILE A 1 113 ? 8.368 11.414 5.992 1.00 64.88 113 ILE A CA 1
ATOM 974 C C . ILE A 1 113 ? 7.929 12.888 5.859 1.00 64.88 113 ILE A C 1
ATOM 976 O O . ILE A 1 113 ? 6.727 13.157 5.911 1.00 64.88 113 ILE A O 1
ATOM 980 N N . PRO A 1 114 ? 8.844 13.865 5.680 1.00 58.47 114 PRO A N 1
ATOM 981 C CA . PRO A 1 114 ? 8.516 15.299 5.642 1.00 58.47 114 PRO A CA 1
ATOM 982 C C . PRO A 1 114 ? 7.453 15.732 4.616 1.00 58.47 114 PRO A C 1
ATOM 984 O O . PRO A 1 114 ? 6.853 16.793 4.773 1.00 58.47 114 PRO A O 1
ATOM 987 N N . ASN A 1 115 ? 7.180 14.923 3.588 1.00 55.84 115 ASN A N 1
ATOM 988 C CA . ASN A 1 115 ? 6.159 15.217 2.575 1.00 55.84 115 ASN A CA 1
ATOM 989 C C . ASN A 1 115 ? 4.739 14.748 2.962 1.00 55.84 115 ASN A C 1
ATOM 991 O O . ASN A 1 115 ? 3.769 15.298 2.443 1.00 55.84 115 ASN A O 1
ATOM 995 N N . SER A 1 116 ? 4.603 13.843 3.939 1.00 57.22 116 SER A N 1
ATOM 996 C CA . SER A 1 116 ? 3.324 13.270 4.413 1.00 57.22 116 SER A CA 1
ATOM 997 C C . SER A 1 116 ? 2.427 14.254 5.189 1.00 57.22 116 SER A C 1
ATOM 999 O O . SER A 1 116 ? 1.284 13.959 5.531 1.00 57.22 116 SER A O 1
ATOM 1001 N N . TYR A 1 117 ? 2.927 15.457 5.495 1.00 55.72 117 TYR A N 1
ATOM 1002 C CA . TYR A 1 117 ? 2.241 16.429 6.355 1.00 55.72 117 TYR A CA 1
ATOM 1003 C C . TYR A 1 117 ? 1.070 17.160 5.679 1.00 55.72 117 TYR A C 1
ATOM 1005 O O . TYR A 1 117 ? 0.311 17.844 6.365 1.00 55.72 117 TYR A O 1
ATOM 1013 N N . LYS A 1 118 ? 0.917 17.064 4.352 1.00 60.75 118 LYS A N 1
ATOM 1014 C CA . LYS A 1 118 ? -0.014 17.927 3.603 1.00 60.75 118 LYS A CA 1
ATOM 1015 C C . LYS A 1 118 ? -1.422 17.355 3.424 1.00 60.75 118 LYS A C 1
ATOM 1017 O O . LYS A 1 118 ? -2.341 18.134 3.189 1.00 60.75 118 LYS A O 1
ATOM 1022 N N . ASN A 1 119 ? -1.616 16.042 3.545 1.00 77.00 119 ASN A N 1
ATOM 1023 C CA . ASN A 1 119 ? -2.903 15.402 3.268 1.00 77.00 119 ASN A CA 1
ATOM 1024 C C . ASN A 1 119 ? -3.071 14.130 4.119 1.00 77.00 119 ASN A C 1
ATOM 1026 O O . ASN A 1 119 ? -2.168 13.302 4.203 1.00 77.00 119 ASN A O 1
ATOM 1030 N N . LYS A 1 120 ? -4.231 13.985 4.773 1.00 82.19 120 LYS A N 1
ATOM 1031 C CA . LYS A 1 120 ? -4.538 12.837 5.645 1.00 82.19 120 LYS A CA 1
ATOM 1032 C C . LYS A 1 120 ? -4.518 11.511 4.881 1.00 82.19 120 LYS A C 1
ATOM 1034 O O . LYS A 1 120 ? -4.111 10.507 5.457 1.00 82.19 120 LYS A O 1
ATOM 1039 N N . ASN A 1 121 ? -4.900 11.532 3.604 1.00 85.25 121 ASN A N 1
ATOM 1040 C CA . ASN A 1 121 ? -4.912 10.349 2.747 1.00 85.25 121 ASN A CA 1
ATOM 1041 C C . ASN A 1 121 ? -3.479 9.915 2.405 1.00 85.25 121 ASN A C 1
ATOM 1043 O O . ASN A 1 121 ? -3.161 8.739 2.522 1.00 85.25 121 ASN A O 1
ATOM 1047 N N . GLU A 1 122 ? -2.596 10.868 2.086 1.00 87.50 122 GLU A N 1
ATOM 1048 C CA . GLU A 1 122 ? -1.160 10.611 1.861 1.00 87.50 122 GLU A CA 1
ATOM 1049 C C . GLU A 1 122 ? -0.499 10.055 3.123 1.00 87.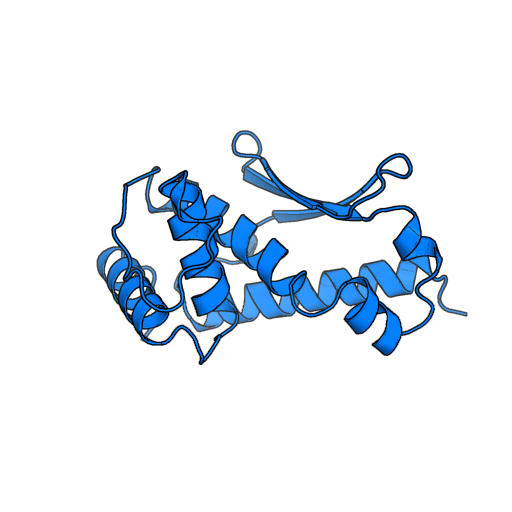50 122 GLU A C 1
ATOM 1051 O O . GLU A 1 122 ? 0.261 9.096 3.072 1.00 87.50 122 GLU A O 1
ATOM 1056 N N . ASN A 1 123 ? -0.836 10.612 4.292 1.00 87.06 123 ASN A N 1
ATOM 1057 C CA . ASN A 1 123 ? -0.295 10.127 5.558 1.00 87.06 123 ASN A CA 1
ATOM 1058 C C . ASN A 1 123 ? -0.745 8.688 5.860 1.00 87.06 123 ASN A C 1
ATOM 1060 O O . ASN A 1 123 ? 0.049 7.894 6.362 1.00 87.06 123 ASN A O 1
ATOM 1064 N N . PHE A 1 124 ? -2.002 8.340 5.556 1.00 92.12 124 PHE A N 1
ATOM 1065 C CA . PHE A 1 124 ? -2.470 6.957 5.647 1.00 92.12 124 PHE A CA 1
ATOM 1066 C C . PHE A 1 124 ? -1.689 6.054 4.690 1.00 92.12 124 PHE A C 1
ATOM 1068 O O . PHE A 1 124 ? -1.164 5.036 5.135 1.00 92.12 124 PHE A O 1
ATOM 1075 N N . ALA A 1 125 ? -1.570 6.443 3.418 1.00 92.50 125 ALA A N 1
ATOM 1076 C CA . ALA A 1 125 ? -0.871 5.680 2.388 1.00 92.50 125 ALA A CA 1
ATOM 1077 C C . ALA A 1 125 ? 0.606 5.438 2.738 1.00 92.50 125 ALA A C 1
ATOM 1079 O O . ALA A 1 125 ? 1.068 4.300 2.682 1.00 92.50 125 ALA A O 1
ATOM 1080 N N . ASP A 1 126 ? 1.316 6.455 3.232 1.00 90.00 126 ASP A N 1
ATOM 1081 C CA . ASP A 1 126 ? 2.699 6.323 3.700 1.00 90.00 126 ASP A CA 1
ATOM 1082 C C . ASP A 1 126 ? 2.821 5.370 4.895 1.00 90.00 126 ASP A C 1
ATOM 1084 O O . ASP A 1 126 ? 3.725 4.535 4.944 1.00 90.00 126 ASP A O 1
ATOM 1088 N N . CYS A 1 127 ? 1.930 5.487 5.889 1.00 91.44 127 CYS A N 1
ATOM 1089 C CA . CYS A 1 127 ? 1.941 4.584 7.047 1.00 91.44 127 CYS A CA 1
ATOM 1090 C C . CYS A 1 127 ? 1.600 3.150 6.638 1.00 91.44 127 CYS A C 1
ATOM 1092 O O . CYS A 1 127 ? 2.145 2.198 7.195 1.00 91.44 127 CYS A O 1
ATOM 1094 N N . PHE A 1 128 ? 0.700 3.000 5.669 1.00 94.75 128 PHE A N 1
ATOM 1095 C CA . PHE A 1 128 ? 0.283 1.706 5.158 1.00 94.75 128 PHE A CA 1
ATOM 1096 C C . PHE A 1 128 ? 1.423 1.036 4.399 1.00 94.75 128 PHE A C 1
ATOM 1098 O O . PHE A 1 128 ? 1.697 -0.139 4.635 1.00 94.75 128 PHE A O 1
ATOM 1105 N N . ALA A 1 129 ? 2.128 1.790 3.553 1.00 93.50 129 ALA A N 1
ATOM 1106 C CA . ALA A 1 129 ? 3.288 1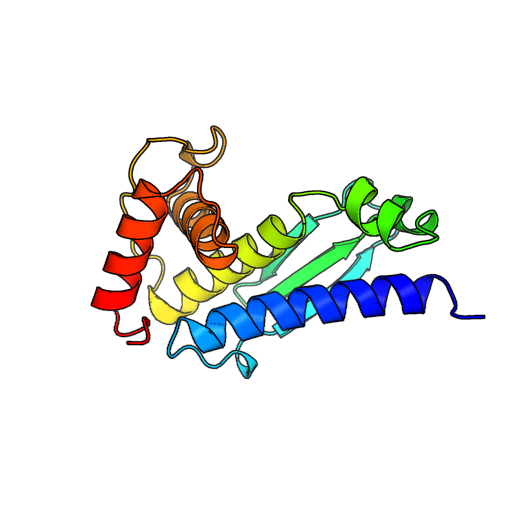.311 2.821 1.00 93.50 129 ALA A CA 1
ATOM 1107 C C . ALA A 1 129 ? 4.378 0.809 3.774 1.00 93.50 129 ALA A C 1
ATOM 1109 O O . ALA A 1 129 ? 4.792 -0.345 3.665 1.00 93.50 129 ALA A O 1
ATOM 1110 N N . ASP A 1 130 ? 4.763 1.626 4.762 1.00 91.38 130 ASP A N 1
ATOM 1111 C CA . ASP A 1 130 ? 5.742 1.266 5.797 1.00 91.38 130 ASP A CA 1
ATOM 1112 C C . ASP A 1 130 ? 5.355 -0.019 6.552 1.00 91.38 130 ASP A C 1
ATOM 1114 O O . ASP A 1 130 ? 6.192 -0.902 6.777 1.00 91.38 130 ASP A O 1
ATOM 1118 N N . TRP A 1 131 ? 4.077 -0.150 6.915 1.00 94.81 131 TRP A N 1
ATOM 1119 C CA . TRP A 1 131 ? 3.551 -1.326 7.602 1.00 94.81 131 TRP A CA 1
ATOM 1120 C C . TRP A 1 131 ? 3.537 -2.573 6.704 1.00 94.81 131 TRP A C 1
ATOM 1122 O O . TRP A 1 131 ? 3.934 -3.666 7.138 1.00 94.81 131 TRP A O 1
ATOM 1132 N N . LEU A 1 132 ? 3.120 -2.434 5.442 1.00 94.94 132 LEU A N 1
ATOM 1133 C CA . LEU A 1 132 ? 3.025 -3.543 4.496 1.00 94.94 132 LEU A CA 1
ATOM 1134 C C . LEU A 1 132 ? 4.415 -4.112 4.197 1.00 94.94 132 LEU A C 1
ATOM 1136 O O . LEU A 1 132 ? 4.616 -5.317 4.365 1.00 94.94 132 LEU A O 1
ATOM 1140 N N . ILE A 1 133 ? 5.387 -3.250 3.884 1.00 91.12 133 ILE A N 1
ATOM 1141 C CA . ILE A 1 133 ? 6.777 -3.645 3.592 1.00 91.12 133 ILE A CA 1
ATOM 1142 C C . ILE A 1 133 ? 7.592 -3.992 4.849 1.00 91.12 133 ILE A C 1
ATOM 1144 O O . ILE A 1 133 ? 8.750 -4.394 4.745 1.00 91.12 133 ILE A O 1
ATOM 1148 N N . ASN A 1 134 ? 6.992 -3.874 6.041 1.00 86.06 134 ASN A N 1
ATOM 1149 C CA . ASN A 1 134 ? 7.616 -4.176 7.331 1.00 86.06 134 ASN A CA 1
ATOM 1150 C C . ASN A 1 134 ? 8.878 -3.334 7.603 1.00 86.06 134 ASN A C 1
ATOM 1152 O O . ASN A 1 134 ? 9.920 -3.848 8.032 1.00 86.06 134 ASN A O 1
ATOM 1156 N N . ASN A 1 135 ? 8.787 -2.026 7.363 1.00 83.31 135 ASN A N 1
ATOM 1157 C CA . ASN A 1 135 ? 9.851 -1.095 7.702 1.00 83.31 135 ASN A CA 1
ATOM 1158 C C . ASN A 1 135 ? 10.029 -1.042 9.232 1.00 83.31 135 ASN A C 1
ATOM 1160 O O . ASN A 1 135 ? 9.148 -0.614 9.977 1.00 83.31 135 ASN A O 1
ATOM 1164 N N . LYS A 1 136 ? 11.178 -1.514 9.729 1.00 77.94 136 LYS A N 1
ATOM 1165 C CA . LYS A 1 136 ? 11.446 -1.619 11.176 1.00 77.94 136 LYS A CA 1
ATOM 1166 C C . LYS A 1 136 ? 11.750 -0.274 11.827 1.00 77.94 136 LYS A C 1
ATOM 1168 O O . LYS A 1 136 ? 11.645 -0.157 13.049 1.00 77.94 136 LYS A O 1
ATOM 1173 N N . GLU A 1 137 ? 12.119 0.728 11.035 1.00 81.69 137 GLU A N 1
ATOM 1174 C CA . GLU A 1 137 ? 12.427 2.069 11.530 1.00 81.69 137 GLU A CA 1
ATOM 1175 C C . GLU A 1 137 ? 11.151 2.834 11.912 1.00 81.69 137 GLU A C 1
ATOM 1177 O O . GLU A 1 137 ? 11.201 3.757 12.719 1.00 81.69 137 GLU A O 1
ATOM 1182 N N . THR A 1 138 ? 9.978 2.405 11.441 1.00 82.75 138 THR A N 1
ATOM 1183 C CA . THR A 1 138 ? 8.678 3.062 11.659 1.00 82.75 138 THR A CA 1
ATOM 1184 C C . THR A 1 138 ? 7.774 2.299 12.633 1.00 82.75 138 THR A C 1
ATOM 1186 O O . THR A 1 138 ? 6.551 2.368 12.551 1.00 82.75 138 THR A O 1
ATOM 1189 N N . LYS A 1 139 ? 8.365 1.605 13.617 1.00 85.19 139 LYS A N 1
ATOM 1190 C CA . LYS A 1 139 ? 7.653 0.721 14.562 1.00 85.19 139 LYS A CA 1
ATOM 1191 C C . LYS A 1 139 ? 6.390 1.332 15.188 1.00 85.19 139 LYS A C 1
ATOM 1193 O O . LYS A 1 139 ? 5.380 0.650 15.292 1.00 85.19 139 LYS A O 1
ATOM 1198 N N . GLU A 1 140 ? 6.435 2.590 15.623 1.00 85.69 140 GLU A N 1
ATOM 1199 C CA . GLU A 1 140 ? 5.263 3.233 16.237 1.00 85.69 140 GLU A CA 1
ATOM 1200 C C . GLU A 1 140 ? 4.133 3.476 15.230 1.00 85.69 140 GLU A C 1
ATOM 1202 O O . GLU A 1 140 ? 2.985 3.173 15.535 1.00 85.69 140 GLU A O 1
ATOM 1207 N N . ARG A 1 141 ? 4.456 3.924 14.010 1.00 86.19 141 ARG A N 1
ATOM 1208 C CA . ARG A 1 141 ? 3.473 4.099 12.926 1.00 86.19 141 ARG A CA 1
ATOM 1209 C C . ARG A 1 141 ? 2.875 2.758 12.494 1.00 86.19 141 ARG A C 1
ATOM 1211 O O . ARG A 1 141 ? 1.678 2.682 12.236 1.00 86.19 141 ARG A O 1
ATOM 1218 N N . ASN A 1 142 ? 3.676 1.692 12.495 1.00 90.62 142 ASN A N 1
ATOM 1219 C CA . ASN A 1 142 ? 3.191 0.341 12.213 1.00 90.62 142 ASN A CA 1
ATOM 1220 C C . ASN A 1 142 ? 2.193 -0.129 13.281 1.00 90.62 142 ASN A C 1
ATOM 1222 O O . ASN A 1 142 ? 1.161 -0.686 12.927 1.00 90.62 142 ASN A O 1
ATOM 1226 N N . ASN A 1 143 ? 2.451 0.144 14.566 1.00 91.44 143 ASN A N 1
ATOM 1227 C CA . ASN A 1 143 ? 1.504 -0.179 15.639 1.00 91.44 143 ASN A CA 1
ATOM 1228 C C . ASN A 1 143 ? 0.184 0.600 15.492 1.00 91.44 143 ASN A C 1
ATOM 1230 O O . ASN A 1 143 ? -0.890 0.035 15.699 1.00 91.44 143 ASN A O 1
ATOM 1234 N N . ASP A 1 144 ? 0.255 1.888 15.135 1.00 91.69 144 ASP A N 1
ATOM 1235 C CA . ASP A 1 144 ? -0.936 2.705 14.875 1.00 91.69 144 ASP A CA 1
ATOM 1236 C C . ASP A 1 144 ? -1.746 2.133 13.697 1.00 91.69 144 ASP A C 1
ATOM 1238 O O . ASP A 1 144 ? -2.970 2.014 13.784 1.00 91.69 144 ASP A O 1
ATOM 1242 N N . MET A 1 145 ? -1.066 1.716 12.622 1.00 94.19 145 MET A N 1
ATOM 1243 C CA . MET A 1 145 ? -1.697 1.079 11.463 1.00 94.19 145 MET A CA 1
ATOM 1244 C C . MET A 1 145 ? -2.357 -0.256 11.827 1.00 94.19 145 MET A C 1
ATOM 1246 O O . MET A 1 145 ? -3.520 -0.468 11.494 1.00 94.19 145 MET A O 1
ATOM 1250 N N . GLU A 1 146 ? -1.674 -1.132 12.570 1.00 94.81 146 GLU A N 1
ATOM 1251 C CA . GLU A 1 146 ? -2.253 -2.398 13.045 1.00 94.81 146 GLU A CA 1
ATOM 1252 C C . GLU A 1 146 ? -3.521 -2.173 13.866 1.00 94.81 146 GLU A C 1
ATOM 1254 O O . GLU A 1 146 ? -4.514 -2.872 13.667 1.00 94.81 146 GLU A O 1
ATOM 1259 N N . LYS A 1 147 ? -3.518 -1.169 14.749 1.00 93.94 147 LYS A N 1
ATOM 1260 C CA . LYS A 1 147 ? -4.690 -0.817 15.553 1.00 93.94 147 LYS A CA 1
ATOM 1261 C C . LYS A 1 147 ? -5.873 -0.394 14.678 1.00 93.94 147 LYS A C 1
ATOM 1263 O O . LYS A 1 147 ? -6.982 -0.877 14.888 1.00 93.94 147 LYS A O 1
ATOM 1268 N N . ILE A 1 148 ? -5.642 0.467 13.690 1.00 94.00 148 ILE A N 1
ATOM 1269 C CA . ILE A 1 148 ? -6.691 0.952 12.780 1.00 94.00 148 ILE A CA 1
ATOM 1270 C C . ILE A 1 148 ? -7.237 -0.191 11.907 1.00 94.00 148 ILE A C 1
ATOM 1272 O O . ILE A 1 148 ? -8.452 -0.336 11.752 1.00 94.00 148 ILE A O 1
ATOM 1276 N N . LEU A 1 149 ? -6.357 -1.046 11.377 1.00 95.25 149 LEU A N 1
ATOM 1277 C CA . LEU A 1 149 ? -6.748 -2.229 10.603 1.00 95.25 149 LEU A CA 1
ATOM 1278 C C . LEU A 1 149 ? -7.546 -3.223 11.453 1.00 95.25 149 LEU A C 1
ATOM 1280 O O . LEU A 1 149 ? -8.517 -3.809 10.971 1.00 95.25 149 LEU A O 1
ATOM 1284 N N . LEU A 1 150 ? -7.170 -3.397 12.720 1.00 94.75 150 LEU A N 1
ATOM 1285 C CA . LEU A 1 150 ? -7.897 -4.224 13.675 1.00 94.75 150 LEU A CA 1
ATOM 1286 C C . LEU A 1 150 ? -9.300 -3.675 13.962 1.00 94.75 150 LEU A C 1
ATOM 1288 O O . LEU A 1 150 ? -10.270 -4.428 13.914 1.00 94.75 150 LEU A O 1
ATOM 1292 N N . GLU A 1 151 ? -9.427 -2.373 14.223 1.00 92.75 151 GLU A N 1
ATOM 1293 C CA . GLU A 1 151 ? -10.713 -1.721 14.507 1.00 92.75 151 GLU A CA 1
ATOM 1294 C C . GLU A 1 151 ? -11.708 -1.845 13.340 1.00 92.75 151 GLU A C 1
ATOM 1296 O O . GLU A 1 151 ? -12.916 -1.932 13.567 1.00 92.75 151 GLU A O 1
ATOM 1301 N N . LYS A 1 152 ? -11.219 -1.925 12.094 1.00 92.31 152 LYS A N 1
ATOM 1302 C CA . LYS A 1 152 ? -12.048 -2.199 10.905 1.00 92.31 152 LYS A CA 1
ATOM 1303 C C . LYS A 1 152 ? -12.249 -3.683 10.587 1.00 92.31 152 LYS A C 1
ATOM 1305 O O . LYS A 1 152 ? -12.897 -3.998 9.592 1.00 92.31 152 LYS A O 1
ATOM 1310 N N . GLY A 1 153 ? -11.706 -4.601 11.387 1.00 93.88 153 GLY A N 1
ATOM 1311 C CA . GLY A 1 153 ? -11.790 -6.043 11.127 1.00 93.88 153 GLY A CA 1
ATOM 1312 C C . GLY A 1 153 ? -10.981 -6.506 9.907 1.00 93.88 153 GLY A C 1
ATOM 1313 O O . GLY A 1 153 ? -11.232 -7.586 9.366 1.00 93.88 153 GL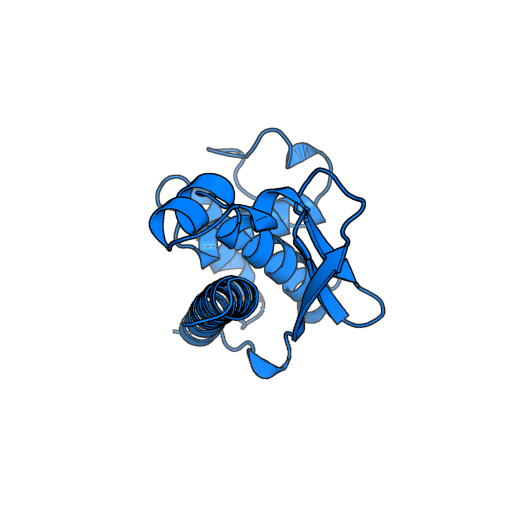Y A O 1
ATOM 1314 N N . LEU A 1 154 ? -10.016 -5.700 9.460 1.00 95.19 154 LEU A N 1
ATOM 1315 C CA . LEU A 1 154 ? -9.168 -6.011 8.312 1.00 95.19 154 LEU A CA 1
ATOM 1316 C C . LEU A 1 154 ? -7.948 -6.843 8.696 1.00 95.19 154 LEU A C 1
ATOM 1318 O O . LEU A 1 154 ? -7.464 -7.582 7.852 1.00 95.19 154 LEU A O 1
ATOM 1322 N N . LEU A 1 155 ? -7.445 -6.759 9.927 1.00 96.00 155 LEU A N 1
ATOM 1323 C CA . LEU A 1 155 ? -6.252 -7.499 10.354 1.00 96.00 155 LEU A CA 1
ATOM 1324 C C . LEU A 1 155 ? -6.556 -8.995 10.598 1.00 96.00 155 LEU A C 1
ATOM 1326 O O . LEU A 1 155 ? -7.575 -9.329 11.206 1.00 96.00 155 LEU A O 1
ATOM 1330 N N . LYS A 1 156 ? -5.670 -9.897 10.146 1.00 91.69 156 LYS A N 1
ATOM 1331 C CA . LYS A 1 156 ? -5.714 -11.342 10.452 1.00 91.69 156 LYS A CA 1
ATOM 1332 C C . LYS A 1 156 ? -4.932 -11.651 11.733 1.00 91.69 156 LYS A C 1
ATOM 1334 O O . LYS A 1 156 ? -3.853 -11.099 11.940 1.00 91.69 156 LYS A O 1
ATOM 1339 N N . TYR A 1 157 ? -5.472 -12.557 12.548 1.00 70.44 157 TYR A N 1
ATOM 1340 C CA . TYR A 1 157 ? -4.832 -13.123 13.742 1.00 70.44 157 TYR A CA 1
ATOM 1341 C C . TYR A 1 157 ? -4.414 -14.571 13.519 1.00 70.44 157 TYR A C 1
ATOM 1343 O O . TYR A 1 157 ? -5.187 -15.300 12.855 1.00 70.44 157 TYR A O 1
#